Protein AF-A0A965D9V9-F1 (afdb_monomer)

Foldseek 3Di:
DDPVVVVVVVVVVVVVVVVVVVVVVVLCVVCVVVVQPPCVVVVLVVQLVVQLVVQLVVVCVPPNNVVSNVPSNVVSVVVSVVVVVVCCVPPVVVQVPDDPVVSVVVD

Radius of gyration: 21.04 Å; Cα contacts (8 Å, |Δi|>4): 51; chains: 1; bounding box: 63×33×46 Å

Mean predicted aligned error: 10.14 Å

Structure (mmCIF, N/CA/C/O backbone):
data_AF-A0A965D9V9-F1
#
_entry.id   AF-A0A965D9V9-F1
#
loop_
_atom_site.group_PDB
_atom_site.id
_atom_site.type_symbol
_atom_site.label_atom_id
_atom_site.label_alt_id
_atom_site.label_comp_id
_atom_site.label_asym_id
_atom_site.label_entity_id
_atom_site.label_seq_id
_atom_site.pdbx_PDB_ins_code
_atom_site.Cartn_x
_atom_site.Cartn_y
_atom_site.Cartn_z
_atom_site.occupancy
_atom_site.B_iso_or_equiv
_atom_site.auth_seq_id
_atom_site.auth_comp_id
_atom_site.auth_asym_id
_atom_site.auth_atom_id
_atom_site.pdbx_PDB_model_num
ATOM 1 N N . MET A 1 1 ? 40.716 6.865 3.157 1.00 61.72 1 MET A N 1
ATOM 2 C CA . MET A 1 1 ? 39.354 7.428 3.234 1.00 61.72 1 MET A CA 1
ATOM 3 C C . MET A 1 1 ? 39.508 8.932 3.229 1.00 61.72 1 MET A C 1
ATOM 5 O O . MET A 1 1 ? 40.050 9.505 4.163 1.00 61.72 1 MET A O 1
ATOM 9 N N . ASP A 1 2 ? 39.186 9.516 2.095 1.00 86.31 2 ASP A N 1
ATOM 10 C CA . ASP A 1 2 ? 39.308 10.917 1.723 1.00 86.31 2 ASP A CA 1
ATOM 11 C C . ASP A 1 2 ? 38.184 11.759 2.350 1.00 86.31 2 ASP A C 1
ATOM 13 O O . ASP A 1 2 ? 37.072 11.276 2.562 1.00 86.31 2 ASP A O 1
ATOM 17 N N . ALA A 1 3 ? 38.474 13.027 2.665 1.00 84.56 3 ALA A N 1
ATOM 18 C CA . ALA A 1 3 ? 37.524 13.958 3.293 1.00 84.56 3 ALA A CA 1
ATOM 19 C C . ALA A 1 3 ? 36.221 14.118 2.485 1.00 84.56 3 ALA A C 1
ATOM 21 O O . ALA A 1 3 ? 35.155 14.355 3.046 1.00 84.56 3 ALA A O 1
ATOM 22 N N . TRP A 1 4 ? 36.300 13.921 1.170 1.00 88.50 4 TRP A N 1
ATOM 23 C CA . TRP A 1 4 ? 35.157 13.899 0.267 1.00 88.50 4 TRP A CA 1
ATOM 24 C C . TRP A 1 4 ? 34.182 12.747 0.561 1.00 88.50 4 TRP A C 1
ATOM 26 O O . TRP A 1 4 ? 32.971 12.963 0.618 1.00 88.50 4 TRP A O 1
ATOM 36 N N . GLY A 1 5 ? 34.692 11.542 0.835 1.00 91.19 5 GLY A N 1
ATOM 37 C CA . GLY A 1 5 ? 33.869 10.377 1.171 1.00 91.19 5 GLY A CA 1
ATOM 38 C C . GLY A 1 5 ? 33.067 10.554 2.464 1.00 91.19 5 GLY A C 1
ATOM 39 O O . GLY A 1 5 ? 31.900 10.161 2.525 1.00 91.19 5 GLY A O 1
ATOM 40 N N . TRP A 1 6 ? 33.651 11.211 3.471 1.00 90.94 6 TRP A N 1
ATOM 41 C CA . TRP A 1 6 ? 32.957 11.538 4.723 1.00 90.94 6 TRP A CA 1
ATOM 42 C C . TRP A 1 6 ? 31.790 12.503 4.507 1.00 90.94 6 TRP A C 1
ATOM 44 O O . TRP A 1 6 ? 30.702 12.286 5.041 1.00 90.94 6 TRP A O 1
ATOM 54 N N . THR A 1 7 ? 31.978 13.527 3.673 1.00 92.44 7 THR A N 1
ATOM 55 C CA . THR A 1 7 ? 30.915 14.480 3.322 1.00 92.44 7 THR A CA 1
ATOM 56 C C . THR A 1 7 ? 29.749 13.786 2.621 1.00 92.44 7 THR A C 1
ATOM 58 O O . THR A 1 7 ? 28.593 14.017 2.970 1.00 92.44 7 THR A O 1
ATOM 61 N N . VAL A 1 8 ? 30.028 12.882 1.676 1.00 94.88 8 VAL A N 1
ATOM 62 C CA . VAL A 1 8 ? 28.983 12.124 0.968 1.00 94.88 8 VAL A CA 1
ATOM 63 C C . VAL A 1 8 ? 28.216 11.195 1.916 1.00 94.88 8 VAL A C 1
ATOM 65 O O . VAL A 1 8 ? 26.991 11.113 1.831 1.00 94.88 8 VAL A O 1
ATOM 68 N N . GLN A 1 9 ? 28.893 10.525 2.854 1.00 94.12 9 GLN A N 1
ATOM 69 C CA . GLN A 1 9 ? 28.221 9.683 3.852 1.00 94.12 9 GLN A CA 1
ATOM 70 C C . GLN A 1 9 ? 27.331 10.488 4.801 1.00 94.12 9 GLN A C 1
ATOM 72 O O . GLN A 1 9 ? 26.218 10.051 5.092 1.00 94.12 9 GLN A O 1
ATOM 77 N N . LEU A 1 10 ? 27.776 11.671 5.236 1.00 95.38 10 LEU A N 1
ATOM 78 C CA . LEU A 1 10 ? 26.957 12.575 6.047 1.00 95.38 10 LEU A CA 1
ATOM 79 C C . LEU A 1 10 ? 25.702 13.025 5.294 1.00 95.38 10 LEU A C 1
ATOM 81 O O . LEU A 1 10 ? 24.608 12.979 5.851 1.00 95.38 10 LEU A O 1
ATOM 85 N N . LEU A 1 11 ? 25.840 13.400 4.019 1.00 96.19 11 LEU A N 1
ATOM 86 C CA . LEU A 1 11 ? 24.707 13.804 3.183 1.00 96.19 11 LEU A CA 1
ATOM 87 C C . LEU A 1 11 ? 23.724 12.650 2.944 1.00 96.19 11 LEU A C 1
ATOM 89 O O . LEU A 1 11 ? 22.517 12.851 3.053 1.00 96.19 11 LEU A O 1
ATOM 93 N N . ASN A 1 12 ? 24.218 11.435 2.692 1.00 95.44 12 ASN A N 1
ATOM 94 C CA . ASN A 1 12 ? 23.369 10.247 2.557 1.00 95.44 12 ASN A CA 1
ATOM 95 C C . ASN A 1 12 ? 22.641 9.903 3.862 1.00 95.44 12 ASN A C 1
ATOM 97 O O . ASN A 1 12 ? 21.446 9.606 3.842 1.00 95.44 12 ASN A O 1
ATOM 101 N N . GLY A 1 13 ? 23.340 9.971 4.999 1.00 95.69 13 GLY A N 1
ATOM 102 C CA . GLY A 1 13 ? 22.743 9.758 6.315 1.00 95.69 13 GLY A CA 1
ATOM 103 C C . GLY A 1 13 ? 21.659 10.789 6.620 1.00 95.69 13 GLY A C 1
ATOM 104 O O . GLY A 1 13 ? 20.577 10.427 7.080 1.00 95.69 13 GLY A O 1
ATOM 105 N N . TRP A 1 14 ? 21.907 12.058 6.291 1.00 96.62 14 TRP A N 1
ATOM 106 C CA . TRP A 1 14 ? 20.931 13.127 6.468 1.00 96.62 14 TRP A CA 1
ATOM 107 C C . TRP 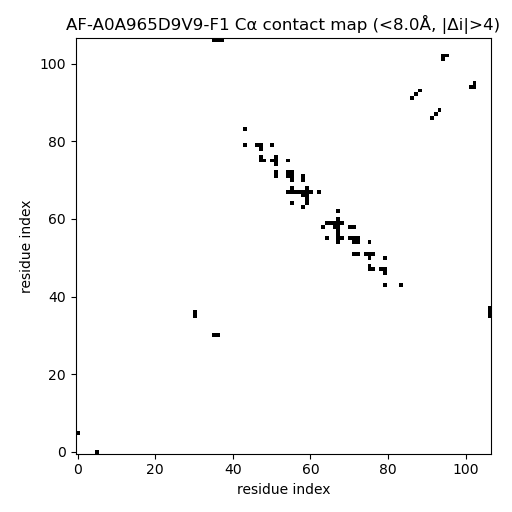A 1 14 ? 19.713 12.943 5.560 1.00 96.62 14 TRP A C 1
ATOM 109 O O . TRP A 1 14 ? 18.588 12.987 6.050 1.00 96.62 14 TRP A O 1
ATOM 119 N N . ALA A 1 15 ? 19.910 12.645 4.275 1.00 96.75 15 ALA A N 1
ATOM 120 C CA . ALA A 1 15 ? 18.811 12.375 3.351 1.00 96.75 15 ALA A CA 1
ATOM 121 C C . ALA A 1 15 ? 17.935 11.202 3.831 1.00 96.75 15 ALA A C 1
ATOM 123 O O . ALA A 1 15 ? 16.706 11.311 3.861 1.00 96.75 15 ALA A O 1
ATOM 124 N N . GLY A 1 16 ? 18.560 10.108 4.281 1.00 97.00 16 GLY A N 1
ATOM 125 C CA . GLY A 1 16 ? 17.856 8.965 4.862 1.00 97.00 16 GLY A CA 1
ATOM 126 C C . GLY A 1 16 ? 17.080 9.334 6.130 1.00 97.00 16 GLY A C 1
ATOM 127 O O . GLY A 1 16 ? 15.896 9.014 6.246 1.00 97.00 16 GLY A O 1
ATOM 128 N N . ALA A 1 17 ? 17.711 10.069 7.051 1.00 96.31 17 ALA A N 1
ATOM 129 C CA . ALA A 1 17 ? 17.075 10.536 8.280 1.00 96.31 17 ALA A CA 1
ATOM 130 C C . ALA A 1 17 ? 15.891 11.473 8.001 1.00 96.31 17 ALA A C 1
ATOM 132 O O . ALA A 1 17 ? 14.842 11.323 8.620 1.00 96.31 17 ALA A O 1
ATOM 133 N N . SER A 1 18 ? 16.014 12.391 7.038 1.00 96.56 18 SER A N 1
ATOM 134 C CA . SER A 1 18 ? 14.926 13.277 6.612 1.00 96.56 18 SER A CA 1
ATOM 135 C C . SER A 1 18 ? 13.752 12.501 6.022 1.00 96.56 18 SER A C 1
ATOM 137 O O . SER A 1 18 ? 12.608 12.801 6.352 1.00 96.56 18 SER A O 1
ATOM 139 N N . SER A 1 19 ? 14.007 11.474 5.205 1.00 96.38 19 SER A N 1
ATOM 140 C CA . SER A 1 19 ? 12.940 10.619 4.675 1.00 96.38 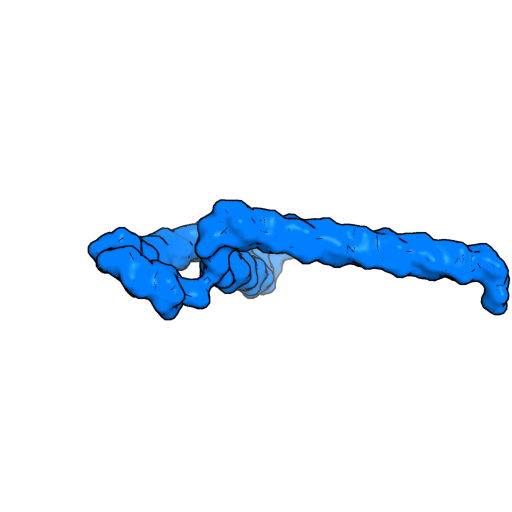19 SER A CA 1
ATOM 141 C C . SER A 1 19 ? 12.195 9.890 5.795 1.00 96.38 19 SER A C 1
ATOM 143 O O . SER A 1 19 ? 10.965 9.902 5.826 1.00 96.38 19 SER A O 1
ATOM 145 N N . LEU A 1 20 ? 12.923 9.278 6.734 1.00 94.75 20 LEU A N 1
ATOM 146 C CA . LEU A 1 20 ? 12.319 8.583 7.876 1.00 94.75 20 LEU A CA 1
ATOM 147 C C . LEU A 1 20 ? 11.567 9.552 8.798 1.00 94.75 20 LEU A C 1
ATOM 149 O O . LEU A 1 20 ? 10.474 9.231 9.260 1.00 94.75 20 LEU A O 1
ATOM 153 N N . PHE A 1 21 ? 12.110 10.753 9.013 1.00 95.25 21 PHE A N 1
ATOM 154 C CA . PHE A 1 21 ? 11.460 11.816 9.774 1.00 95.25 21 PHE A CA 1
ATOM 155 C C . PHE A 1 21 ? 10.139 12.246 9.132 1.00 95.25 21 PHE A C 1
ATOM 157 O O . PHE A 1 21 ? 9.136 12.338 9.831 1.00 95.25 21 PHE A O 1
ATOM 164 N N . LEU A 1 22 ? 10.106 12.460 7.813 1.00 95.31 22 LEU A N 1
ATOM 165 C CA . LEU A 1 22 ? 8.879 12.825 7.099 1.00 95.31 22 LEU A CA 1
ATOM 166 C C . LEU A 1 22 ? 7.814 11.728 7.199 1.00 95.31 22 LEU A C 1
ATOM 168 O O . LEU A 1 22 ? 6.647 12.035 7.440 1.00 95.31 22 LEU A O 1
ATOM 172 N N . VAL A 1 23 ? 8.208 10.457 7.073 1.00 91.69 23 VAL A N 1
ATOM 173 C CA . VAL A 1 23 ? 7.294 9.317 7.249 1.00 91.69 23 VAL A CA 1
ATOM 174 C C . VAL A 1 23 ? 6.732 9.286 8.676 1.00 91.69 23 VAL A C 1
ATOM 176 O O . VAL A 1 23 ? 5.517 9.194 8.856 1.00 91.69 23 VAL A O 1
ATOM 179 N N . ALA A 1 24 ? 7.586 9.420 9.695 1.00 90.44 24 ALA A N 1
ATOM 180 C CA . ALA A 1 24 ? 7.175 9.418 11.099 1.00 90.44 24 ALA A CA 1
ATOM 181 C C . ALA A 1 24 ? 6.289 10.624 11.461 1.00 90.44 24 ALA A C 1
ATOM 183 O O . ALA A 1 24 ? 5.280 10.466 12.152 1.00 90.44 24 ALA A O 1
ATOM 184 N N . ALA A 1 25 ? 6.631 11.819 10.974 1.00 92.19 25 ALA A N 1
ATOM 185 C CA . ALA A 1 25 ? 5.851 13.036 11.172 1.00 92.19 25 ALA A CA 1
ATOM 186 C C . ALA A 1 25 ? 4.481 12.937 10.490 1.00 92.19 25 ALA A C 1
ATOM 188 O O . ALA A 1 25 ? 3.473 13.276 11.104 1.00 92.19 25 ALA A O 1
ATOM 189 N N . GLY A 1 26 ? 4.422 12.410 9.262 1.00 86.88 26 GLY A N 1
ATOM 190 C CA . GLY A 1 26 ? 3.167 12.169 8.551 1.00 86.88 26 GLY A CA 1
ATOM 191 C C . GLY A 1 26 ? 2.258 11.192 9.296 1.00 86.88 26 GLY A C 1
ATOM 192 O O . GLY A 1 26 ? 1.087 11.488 9.517 1.00 86.88 26 GLY A O 1
ATOM 193 N N . LEU A 1 27 ? 2.806 10.068 9.765 1.00 84.62 27 LEU A N 1
ATOM 194 C CA . LEU A 1 27 ? 2.058 9.087 10.553 1.00 84.62 27 LEU A CA 1
ATOM 195 C C . LEU A 1 27 ? 1.558 9.679 11.886 1.00 84.62 27 LEU A C 1
ATOM 197 O O . LEU A 1 27 ? 0.409 9.464 12.269 1.00 84.62 27 LEU A O 1
ATOM 201 N N . SER A 1 28 ? 2.394 10.484 12.550 1.00 82.69 28 SER A N 1
ATOM 202 C CA . SER A 1 28 ? 2.034 11.184 13.791 1.00 82.69 28 SER A CA 1
ATOM 203 C C . SER A 1 28 ? 0.945 12.233 13.569 1.00 82.69 28 SER A C 1
ATOM 205 O O . SER A 1 28 ? 0.052 12.366 14.399 1.00 82.69 28 SER A O 1
ATOM 207 N N . LEU A 1 29 ? 0.980 12.959 12.447 1.00 84.38 29 LEU A N 1
ATOM 208 C CA . LEU A 1 29 ? -0.056 13.924 12.072 1.00 84.38 29 LEU A CA 1
ATOM 209 C C . LEU A 1 29 ? -1.382 13.233 11.754 1.00 84.38 29 LEU A C 1
ATOM 211 O O . LEU A 1 29 ? -2.421 13.683 12.228 1.00 84.38 29 LEU A O 1
ATOM 215 N N . ILE A 1 30 ? -1.352 12.130 11.000 1.00 75.56 30 ILE A N 1
ATOM 216 C CA . ILE A 1 30 ? -2.552 11.346 10.685 1.00 75.56 30 ILE A CA 1
ATOM 217 C C . ILE A 1 30 ? -3.217 10.887 11.985 1.00 75.56 30 ILE A C 1
ATOM 219 O O . ILE A 1 30 ? -4.381 11.208 12.202 1.00 75.56 30 ILE A O 1
ATOM 223 N N . PHE A 1 31 ? -2.482 10.225 12.885 1.00 69.38 31 PHE A N 1
ATOM 224 C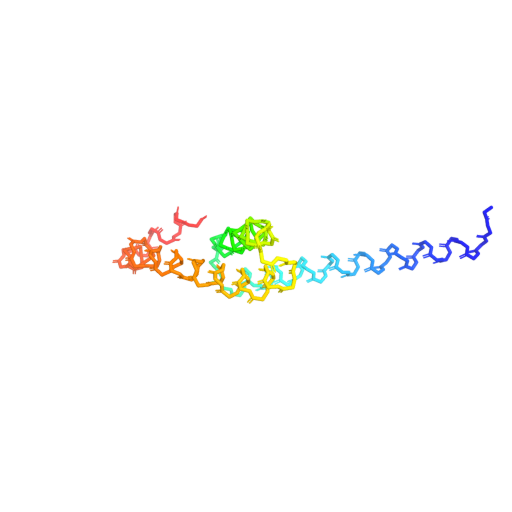 CA . PHE A 1 31 ? -3.044 9.749 14.154 1.00 69.38 31 PHE A CA 1
ATOM 225 C C . PHE A 1 31 ? -3.386 10.878 15.139 1.00 69.38 31 PHE A C 1
ATOM 227 O O . PHE A 1 31 ? -4.375 10.782 15.866 1.00 69.38 31 PHE A O 1
ATOM 234 N N . GLY A 1 32 ? -2.609 11.963 15.147 1.00 72.06 32 GLY A N 1
ATOM 235 C CA . GLY A 1 32 ? -2.830 13.119 16.016 1.00 72.06 32 GLY A CA 1
ATOM 236 C C . GLY A 1 32 ? -4.085 13.916 15.658 1.00 72.06 32 GLY A C 1
ATOM 237 O O . GLY A 1 32 ? -4.779 14.394 16.554 1.00 72.06 32 GLY A O 1
ATOM 238 N N . VAL A 1 33 ? -4.414 14.029 14.366 1.00 71.19 33 VAL A N 1
ATOM 239 C CA . VAL A 1 33 ? -5.605 14.756 13.895 1.00 71.19 33 VAL A CA 1
ATOM 240 C C . VAL A 1 33 ? -6.853 13.873 13.922 1.00 71.19 33 VAL A C 1
ATOM 242 O O . VAL A 1 33 ? -7.920 14.353 14.306 1.00 71.19 33 VAL A O 1
ATOM 245 N N . THR A 1 34 ? -6.753 12.589 13.558 1.00 61.31 34 THR A N 1
ATOM 246 C CA . THR A 1 34 ? -7.937 11.716 13.491 1.00 61.31 34 THR A CA 1
ATOM 247 C C . THR A 1 34 ? -8.377 11.171 14.847 1.00 61.31 34 THR A C 1
ATOM 249 O O . THR A 1 34 ? -9.504 10.693 14.935 1.00 61.31 34 THR A O 1
ATOM 252 N N . ARG A 1 35 ? -7.538 11.237 15.900 1.00 58.03 35 ARG A N 1
ATOM 253 C CA . ARG A 1 35 ? -7.780 10.674 17.254 1.00 58.03 35 ARG A CA 1
ATOM 254 C C . ARG A 1 35 ? -8.217 9.197 17.285 1.00 58.03 35 ARG A C 1
ATOM 256 O O . ARG A 1 35 ? -8.550 8.683 18.347 1.00 58.03 35 ARG A O 1
ATOM 263 N N . ILE A 1 36 ? -8.186 8.510 16.146 1.00 55.25 36 ILE A N 1
ATOM 264 C CA . ILE A 1 36 ? -8.583 7.116 15.966 1.00 55.25 36 ILE A CA 1
ATOM 265 C C . ILE A 1 36 ? -7.369 6.411 15.368 1.00 55.25 36 ILE A C 1
ATOM 267 O O . ILE A 1 36 ? -7.054 6.570 14.185 1.00 55.25 36 ILE A O 1
ATOM 271 N N . VAL A 1 37 ? -6.669 5.633 16.193 1.00 52.78 37 VAL A N 1
ATOM 272 C CA . VAL A 1 37 ? -5.528 4.822 15.756 1.00 52.78 37 VAL A CA 1
ATOM 273 C C . VAL A 1 37 ? -6.072 3.534 15.141 1.00 52.78 37 VAL A C 1
ATOM 275 O O . VAL A 1 37 ? -6.043 2.473 15.749 1.00 52.78 37 VAL A O 1
ATOM 278 N N . ASN A 1 38 ? -6.638 3.614 13.935 1.00 62.34 38 ASN A N 1
ATOM 279 C CA . ASN A 1 38 ? -7.081 2.409 13.242 1.00 62.34 38 ASN A CA 1
ATOM 280 C C . ASN A 1 38 ? -5.940 1.826 12.395 1.00 62.34 38 ASN A C 1
ATOM 282 O O . ASN A 1 38 ? -5.719 2.237 11.253 1.00 62.34 38 ASN A O 1
ATOM 286 N N . PHE A 1 39 ? -5.236 0.826 12.933 1.00 60.47 39 PHE A N 1
ATOM 287 C CA . PHE A 1 39 ? -4.227 0.057 12.192 1.00 60.47 39 PHE A CA 1
ATOM 288 C C . PHE A 1 39 ? -4.814 -0.810 11.068 1.00 60.47 39 PHE A C 1
ATOM 290 O O . PHE A 1 39 ? -4.049 -1.346 10.261 1.00 60.47 39 PHE A O 1
ATOM 297 N N . ALA A 1 40 ? -6.146 -0.912 10.947 1.00 67.00 40 ALA A N 1
ATOM 298 C CA . ALA A 1 40 ? -6.771 -1.636 9.846 1.00 67.00 40 ALA A CA 1
ATOM 299 C C . ALA A 1 40 ? -6.352 -1.074 8.481 1.00 67.00 40 ALA A C 1
ATOM 301 O O . ALA A 1 40 ? -6.174 -1.829 7.532 1.00 67.00 40 ALA A O 1
ATOM 302 N N . HIS A 1 41 ? -6.097 0.235 8.372 1.00 71.44 41 HIS A N 1
ATOM 303 C CA . HIS A 1 41 ? -5.598 0.802 7.119 1.00 71.44 41 HIS A CA 1
ATOM 304 C C . HIS A 1 41 ? -4.256 0.168 6.701 1.00 71.44 41 HIS A C 1
ATOM 306 O O . HIS A 1 41 ? -4.073 -0.175 5.529 1.00 71.44 41 HIS A O 1
ATOM 312 N N . GLY A 1 42 ? -3.331 -0.025 7.646 1.00 75.75 42 GLY A N 1
ATOM 313 C CA . GLY A 1 42 ? -2.038 -0.656 7.379 1.00 75.75 42 GLY A CA 1
ATOM 314 C C . GLY A 1 42 ? -2.172 -2.130 6.989 1.00 75.75 42 GLY A C 1
ATOM 315 O O . GLY A 1 42 ? -1.502 -2.583 6.061 1.00 75.75 42 GLY A O 1
ATOM 316 N N . SER A 1 43 ? -3.078 -2.871 7.635 1.00 82.69 43 SER A N 1
ATOM 317 C CA . SER A 1 43 ? -3.308 -4.283 7.311 1.00 82.69 43 SER A CA 1
ATOM 318 C C . SER A 1 43 ? -3.978 -4.475 5.947 1.00 82.69 43 SER A C 1
ATOM 320 O O . SER A 1 43 ? -3.565 -5.364 5.204 1.00 82.69 43 SER A O 1
ATOM 322 N N . PHE A 1 44 ? -4.927 -3.616 5.554 1.00 86.25 44 PHE A N 1
ATOM 323 C CA . PHE A 1 44 ? -5.508 -3.635 4.204 1.00 86.25 44 PHE A CA 1
ATOM 324 C C . PHE A 1 44 ? -4.495 -3.259 3.123 1.00 86.25 44 PHE A C 1
ATOM 326 O O . PHE A 1 44 ? -4.497 -3.860 2.050 1.00 86.25 44 PHE A O 1
ATOM 333 N N . PHE A 1 45 ? -3.605 -2.302 3.401 1.00 85.50 45 PHE A N 1
ATOM 334 C CA . PHE A 1 45 ? -2.525 -1.946 2.480 1.00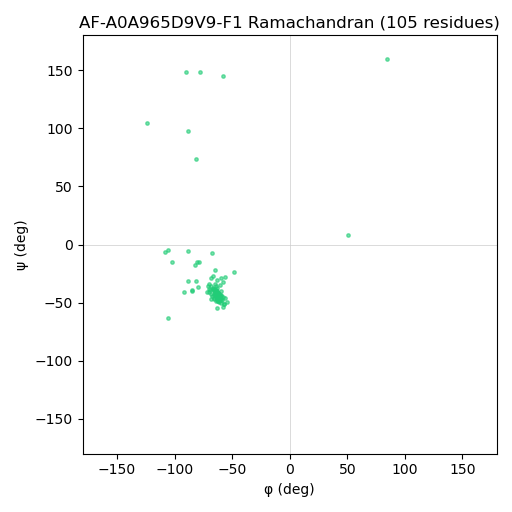 85.50 45 PHE A CA 1
ATOM 335 C C . PHE A 1 45 ? -1.577 -3.127 2.240 1.00 85.50 45 PHE A C 1
ATOM 337 O O . PHE A 1 45 ? -1.304 -3.479 1.092 1.00 85.50 45 PHE A O 1
ATOM 344 N N . LEU A 1 46 ? -1.128 -3.784 3.315 1.00 90.75 46 LEU A N 1
ATOM 345 C CA . LEU A 1 46 ? -0.283 -4.975 3.215 1.00 90.75 46 LEU A CA 1
ATOM 346 C C . LEU A 1 46 ? -0.997 -6.123 2.494 1.00 90.75 46 LEU A C 1
ATOM 348 O O . LEU A 1 46 ? -0.399 -6.743 1.617 1.00 90.75 46 LEU A O 1
ATOM 352 N N . LEU A 1 47 ? -2.271 -6.373 2.810 1.00 92.69 47 LEU A N 1
ATOM 353 C CA . LEU A 1 47 ? -3.091 -7.367 2.115 1.00 92.69 47 LEU A CA 1
ATOM 354 C C . LEU A 1 47 ? -3.132 -7.091 0.606 1.00 92.69 47 LEU A C 1
ATOM 356 O O . LEU A 1 47 ? -2.904 -8.003 -0.185 1.00 92.69 47 LEU A O 1
ATOM 360 N N . GLY A 1 48 ? -3.356 -5.837 0.207 1.00 92.69 48 GLY A N 1
ATOM 361 C CA . GLY A 1 48 ? -3.374 -5.439 -1.198 1.00 92.69 48 GLY A CA 1
ATOM 362 C C . GLY A 1 48 ? -2.041 -5.662 -1.910 1.00 92.69 48 GLY A C 1
ATOM 363 O O . GLY A 1 48 ? -2.034 -6.181 -3.026 1.00 92.69 48 GLY A O 1
ATOM 364 N N . ILE A 1 49 ? -0.913 -5.348 -1.262 1.00 93.00 49 ILE A N 1
ATOM 365 C CA . ILE A 1 49 ? 0.424 -5.607 -1.822 1.00 93.00 49 ILE A CA 1
ATOM 366 C C . ILE A 1 49 ? 0.672 -7.105 -1.993 1.00 93.00 49 ILE A C 1
ATOM 368 O O . ILE A 1 49 ? 1.106 -7.527 -3.064 1.00 93.00 49 ILE A O 1
ATOM 372 N N . TYR A 1 50 ? 0.392 -7.913 -0.967 1.00 94.38 50 TYR A N 1
ATOM 373 C CA . TYR A 1 50 ? 0.590 -9.360 -1.047 1.00 94.38 50 TYR A CA 1
ATOM 374 C C . TYR A 1 50 ? -0.298 -9.988 -2.122 1.00 94.38 50 TYR A C 1
ATOM 376 O O . TYR A 1 50 ? 0.187 -10.790 -2.916 1.00 94.38 50 TYR A O 1
ATOM 384 N N . LEU A 1 51 ? -1.565 -9.573 -2.210 1.00 94.69 51 LEU A N 1
ATOM 385 C CA . LEU A 1 51 ? -2.470 -10.012 -3.270 1.00 94.69 51 LEU A CA 1
ATOM 386 C C . LEU A 1 51 ? -1.944 -9.632 -4.653 1.00 94.69 51 LEU A C 1
ATOM 388 O O . LEU A 1 51 ? -1.923 -10.483 -5.538 1.00 94.69 51 LEU A O 1
ATOM 392 N N . ALA A 1 52 ? -1.489 -8.391 -4.843 1.00 93.31 52 ALA A N 1
ATOM 393 C CA . ALA A 1 52 ? -0.912 -7.954 -6.109 1.00 93.31 52 ALA A CA 1
ATOM 394 C C . ALA A 1 52 ? 0.315 -8.794 -6.478 1.00 93.31 52 ALA A C 1
ATOM 396 O O . ALA A 1 52 ? 0.384 -9.301 -7.592 1.00 93.31 52 ALA A O 1
ATOM 397 N N . TYR A 1 53 ? 1.239 -9.010 -5.541 1.00 92.88 53 TYR A N 1
ATOM 398 C CA . TYR A 1 53 ? 2.432 -9.824 -5.767 1.00 92.88 53 TYR A CA 1
ATOM 399 C C . TYR A 1 53 ? 2.081 -11.268 -6.160 1.00 92.88 53 TYR A C 1
ATOM 401 O O . TYR A 1 53 ? 2.537 -11.758 -7.194 1.00 92.88 53 TYR A O 1
ATOM 409 N N . SER A 1 54 ? 1.213 -11.929 -5.389 1.00 92.50 54 SER A N 1
ATOM 410 C CA . SER A 1 54 ? 0.791 -13.305 -5.663 1.00 92.50 54 SER A CA 1
ATOM 411 C C . SER A 1 54 ? 0.033 -13.436 -6.987 1.00 92.50 54 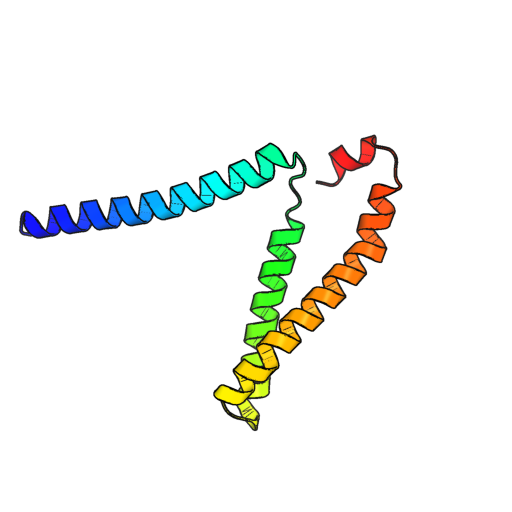SER A C 1
ATOM 413 O O . SER A 1 54 ? 0.250 -14.391 -7.732 1.00 92.50 54 SER A O 1
ATOM 415 N N . LEU A 1 55 ? -0.835 -12.474 -7.316 1.00 92.88 55 LEU A N 1
ATOM 416 C CA . LEU A 1 55 ? -1.574 -12.466 -8.579 1.00 92.88 55 LEU A CA 1
ATOM 417 C C . LEU A 1 55 ? -0.660 -12.198 -9.772 1.00 92.88 55 LEU A C 1
ATOM 419 O O . LEU A 1 55 ? -0.818 -12.847 -10.805 1.00 92.88 55 LEU A O 1
ATOM 423 N N . VAL A 1 56 ? 0.317 -11.295 -9.638 1.00 92.81 56 VAL A N 1
ATOM 424 C CA . VAL A 1 56 ? 1.329 -11.075 -10.676 1.00 92.81 56 VAL A CA 1
ATOM 425 C C . VAL A 1 56 ? 2.075 -12.376 -10.934 1.00 92.81 56 VAL A C 1
ATOM 427 O O . VAL A 1 56 ? 2.192 -12.762 -12.092 1.00 92.81 56 VAL A O 1
ATOM 430 N N . GLU A 1 57 ? 2.535 -13.087 -9.903 1.00 89.69 57 GLU A N 1
ATOM 431 C CA . GLU A 1 57 ? 3.260 -14.347 -10.096 1.00 89.69 57 GLU A CA 1
ATOM 432 C C . GLU A 1 57 ? 2.385 -15.415 -10.773 1.00 89.69 57 GLU A C 1
ATOM 434 O O . GLU A 1 57 ? 2.825 -16.080 -11.711 1.00 89.69 57 GLU A O 1
ATOM 439 N N . PHE A 1 58 ? 1.125 -15.547 -10.354 1.00 89.12 58 PHE A N 1
ATOM 440 C CA . PHE A 1 58 ? 0.212 -16.550 -10.896 1.00 89.12 58 PHE A CA 1
ATOM 441 C C . PHE A 1 58 ? -0.191 -16.270 -12.352 1.00 89.12 58 PHE A C 1
ATOM 443 O O . PHE A 1 58 ? -0.205 -17.187 -13.171 1.00 89.12 58 PHE A O 1
ATOM 450 N N . ILE A 1 59 ? -0.487 -15.011 -12.694 1.00 87.25 59 ILE A N 1
ATOM 451 C CA . ILE A 1 59 ? -0.958 -14.599 -14.030 1.00 87.25 59 ILE A CA 1
ATOM 452 C C . ILE A 1 59 ? 0.213 -14.439 -15.011 1.00 87.25 59 ILE A C 1
ATOM 454 O O . ILE A 1 59 ? 0.069 -14.728 -16.201 1.00 87.25 59 ILE A O 1
ATOM 458 N N . SER A 1 60 ? 1.395 -14.041 -14.529 1.00 87.06 60 SER A N 1
ATOM 459 C CA . SER A 1 60 ? 2.586 -13.913 -15.382 1.00 87.06 60 SER A CA 1
ATOM 460 C C . SER A 1 60 ? 3.077 -15.261 -15.913 1.00 87.06 60 SER A C 1
ATOM 462 O O . SER A 1 60 ? 3.676 -15.287 -16.986 1.00 87.06 60 SER A O 1
ATOM 464 N N . ARG A 1 61 ? 2.816 -16.373 -15.203 1.00 80.25 61 ARG A N 1
ATOM 465 C CA . ARG A 1 61 ? 3.192 -17.734 -15.633 1.00 80.25 61 ARG A CA 1
ATOM 466 C C . ARG A 1 61 ? 2.603 -18.109 -17.007 1.00 80.25 61 ARG A C 1
ATOM 468 O O . ARG A 1 61 ? 3.379 -18.535 -17.857 1.00 80.25 61 ARG A O 1
ATOM 475 N N . PRO A 1 62 ? 1.287 -17.960 -17.258 1.00 81.31 62 PRO A N 1
ATOM 476 C CA . PRO A 1 62 ? 0.692 -18.271 -18.562 1.00 81.31 62 PRO A CA 1
ATOM 477 C C . PRO A 1 62 ? 0.695 -17.118 -19.582 1.00 81.31 62 PRO A C 1
ATOM 479 O O . PRO A 1 62 ? 0.746 -17.392 -20.777 1.00 81.31 62 PRO A O 1
ATOM 482 N N . LEU A 1 63 ? 0.604 -15.849 -19.159 1.00 78.31 63 LEU A N 1
ATOM 483 C CA . LEU A 1 63 ? 0.342 -14.707 -20.064 1.00 78.31 63 LEU A CA 1
ATOM 484 C C . LEU A 1 63 ? 1.553 -13.786 -20.302 1.00 78.31 63 LEU A C 1
ATOM 486 O O . LEU A 1 63 ? 1.486 -12.871 -21.125 1.00 78.31 63 LEU A O 1
ATOM 490 N N . GLY A 1 64 ? 2.661 -14.011 -19.594 1.00 83.81 64 GLY A N 1
ATOM 491 C CA . GLY A 1 64 ? 3.836 -13.144 -19.626 1.00 83.81 64 GLY A CA 1
ATOM 492 C C . GLY A 1 64 ? 3.740 -11.950 -18.669 1.00 83.81 64 GLY A C 1
ATOM 493 O O . GLY A 1 64 ? 2.669 -11.543 -18.219 1.00 83.81 64 GLY A O 1
ATOM 494 N N . GLN A 1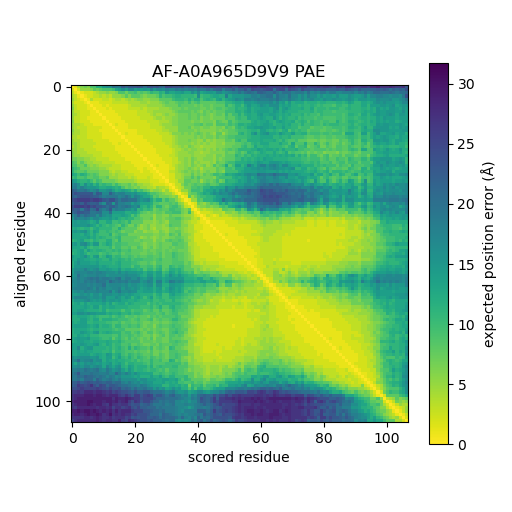 65 ? 4.901 -11.379 -18.346 1.00 84.12 65 GLN A N 1
ATOM 495 C CA . GLN A 1 65 ? 5.079 -10.430 -17.238 1.00 84.12 65 GLN A CA 1
ATOM 496 C C . GLN A 1 65 ? 4.293 -9.116 -17.411 1.00 84.12 65 GLN A C 1
ATOM 498 O O . GLN A 1 65 ? 3.761 -8.576 -16.443 1.00 84.12 65 GLN A O 1
ATOM 503 N N . ALA A 1 66 ? 4.173 -8.625 -18.650 1.00 84.75 66 ALA A N 1
ATOM 504 C CA . ALA A 1 66 ? 3.445 -7.392 -18.959 1.00 84.75 66 ALA A CA 1
ATOM 505 C C . ALA A 1 66 ? 1.937 -7.525 -18.686 1.00 84.75 66 ALA A C 1
ATOM 507 O O . ALA A 1 66 ? 1.341 -6.671 -18.029 1.00 84.75 66 ALA A O 1
ATOM 508 N N . TRP A 1 67 ? 1.333 -8.627 -19.138 1.00 84.56 67 TRP A N 1
ATOM 509 C CA . TRP A 1 67 ? -0.082 -8.924 -18.901 1.00 84.56 67 TRP A CA 1
ATOM 510 C C . TRP A 1 67 ? -0.352 -9.295 -17.447 1.00 84.56 67 TRP A C 1
ATOM 512 O O . TRP A 1 67 ? -1.374 -8.888 -16.895 1.00 84.56 67 TRP A O 1
ATOM 522 N N . GLY A 1 68 ? 0.589 -9.998 -16.809 1.00 87.50 68 GLY A N 1
ATOM 523 C CA . GLY A 1 68 ? 0.549 -10.290 -15.383 1.00 87.50 68 GLY A CA 1
ATOM 524 C C . GLY A 1 68 ? 0.408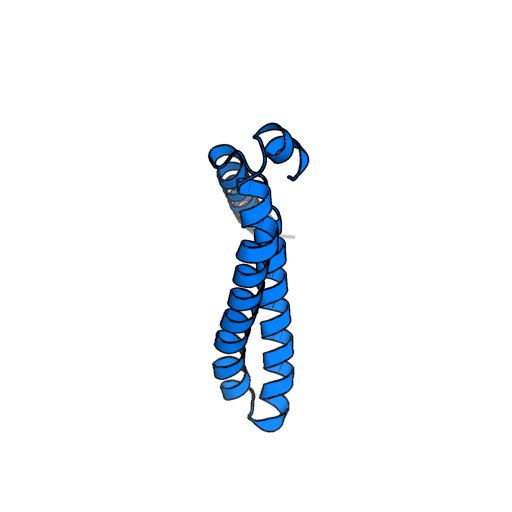 -9.026 -14.544 1.00 87.50 68 GLY A C 1
ATOM 525 O O . GLY A 1 68 ? -0.510 -8.943 -13.739 1.00 87.50 68 GLY A O 1
ATOM 526 N N . TYR A 1 69 ? 1.234 -8.006 -14.782 1.00 87.94 69 TYR A N 1
ATOM 527 C CA . TYR A 1 69 ? 1.132 -6.741 -14.050 1.00 87.94 69 TYR A CA 1
ATOM 528 C C . TYR A 1 69 ? -0.141 -5.955 -14.392 1.00 87.94 69 TYR A C 1
ATOM 530 O O . TYR A 1 69 ? -0.856 -5.513 -13.492 1.00 87.94 69 TYR A O 1
ATOM 538 N N . ALA A 1 70 ? -0.457 -5.820 -15.685 1.00 91.31 70 ALA A N 1
ATOM 539 C CA . ALA A 1 70 ? -1.604 -5.042 -16.151 1.00 91.31 70 ALA A CA 1
ATOM 540 C C . ALA A 1 70 ? -2.949 -5.567 -15.618 1.00 91.31 70 ALA A C 1
ATOM 542 O O . ALA A 1 70 ? -3.843 -4.772 -15.341 1.00 91.31 70 ALA A O 1
ATOM 543 N N . LEU A 1 71 ? -3.089 -6.887 -15.452 1.00 91.00 71 LEU A N 1
ATOM 544 C CA . LEU A 1 71 ? -4.309 -7.513 -14.937 1.00 91.00 71 LEU A CA 1
ATOM 545 C C . LEU A 1 71 ? -4.285 -7.691 -13.416 1.00 91.00 71 LEU A C 1
ATOM 547 O O . LEU A 1 71 ? -5.297 -7.444 -12.765 1.00 91.00 71 LEU A O 1
ATOM 551 N N . ALA A 1 72 ? -3.155 -8.092 -12.828 1.00 91.62 72 ALA A N 1
ATOM 552 C CA . ALA A 1 72 ? -3.087 -8.394 -11.399 1.00 91.62 72 ALA A CA 1
ATOM 553 C C . ALA A 1 72 ? -3.296 -7.164 -10.513 1.00 91.62 72 ALA A C 1
ATOM 555 O O . ALA A 1 72 ? -3.953 -7.276 -9.484 1.00 91.62 72 ALA A O 1
ATOM 556 N N . VAL A 1 73 ? -2.771 -5.995 -10.898 1.00 90.62 73 VAL A N 1
ATOM 557 C CA . VAL A 1 73 ? -2.887 -4.764 -10.099 1.00 90.62 73 VAL A CA 1
ATOM 558 C C . VAL A 1 73 ? -4.346 -4.313 -9.928 1.00 90.62 73 VAL A C 1
ATOM 560 O O . VAL A 1 73 ? -4.782 -4.173 -8.782 1.00 90.62 73 VAL A O 1
ATOM 563 N N . PRO A 1 74 ? -5.146 -4.120 -10.999 1.00 94.25 74 PRO A N 1
ATOM 564 C CA . PRO A 1 74 ? -6.552 -3.759 -10.837 1.00 94.25 74 PRO A CA 1
ATOM 565 C C . PRO A 1 74 ? -7.363 -4.867 -10.153 1.00 94.25 74 PRO A C 1
ATOM 567 O O . PRO A 1 74 ? -8.246 -4.560 -9.354 1.00 94.25 74 PRO A O 1
ATOM 570 N N . LEU A 1 75 ? -7.043 -6.145 -10.391 1.00 94.25 75 LEU A N 1
ATOM 571 C CA . LEU A 1 75 ? -7.718 -7.261 -9.723 1.00 94.25 75 LEU A CA 1
ATOM 572 C C . LEU A 1 75 ? -7.441 -7.273 -8.209 1.00 94.25 75 LEU A C 1
ATOM 574 O O . LEU A 1 75 ? -8.365 -7.431 -7.416 1.00 94.25 75 LEU A O 1
ATOM 578 N N . ALA A 1 76 ? -6.191 -7.052 -7.798 1.00 94.06 76 ALA A N 1
ATOM 579 C CA . ALA A 1 76 ? -5.793 -6.964 -6.395 1.00 94.06 76 ALA A CA 1
ATOM 580 C C . ALA A 1 76 ? -6.448 -5.773 -5.687 1.00 94.06 76 ALA A C 1
ATOM 582 O O . ALA A 1 76 ? -6.905 -5.911 -4.549 1.00 94.06 76 ALA A O 1
ATOM 583 N N . ALA A 1 77 ? -6.551 -4.626 -6.368 1.00 93.19 77 ALA A N 1
ATOM 584 C CA . ALA A 1 77 ? -7.276 -3.463 -5.864 1.00 93.19 77 ALA A CA 1
ATOM 585 C C . ALA A 1 77 ? -8.771 -3.771 -5.680 1.00 93.19 77 ALA A C 1
ATOM 587 O O . ALA A 1 77 ? -9.336 -3.453 -4.634 1.00 93.19 77 ALA A O 1
ATOM 588 N N . LEU A 1 78 ? -9.396 -4.450 -6.651 1.00 95.69 78 LEU A N 1
ATOM 589 C CA . LEU A 1 78 ? -10.801 -4.853 -6.578 1.00 95.69 78 LEU A CA 1
ATOM 590 C C . LEU A 1 78 ? -11.050 -5.820 -5.412 1.00 95.69 78 LEU A C 1
ATOM 592 O O . LEU A 1 78 ? -11.952 -5.594 -4.609 1.00 95.69 78 LEU A O 1
ATOM 596 N N . ILE A 1 79 ? -10.228 -6.866 -5.286 1.00 94.81 79 ILE A N 1
ATOM 597 C CA . ILE A 1 79 ? -10.342 -7.868 -4.216 1.00 94.81 79 ILE A CA 1
ATOM 598 C C . ILE A 1 79 ? -10.165 -7.199 -2.853 1.00 94.81 79 ILE A C 1
ATOM 600 O O . ILE A 1 79 ? -11.013 -7.361 -1.979 1.00 94.81 79 ILE A O 1
ATOM 604 N N . THR A 1 80 ? -9.117 -6.391 -2.680 1.00 93.06 80 THR A N 1
ATOM 605 C CA . THR A 1 80 ? -8.879 -5.655 -1.428 1.00 93.06 80 THR A CA 1
ATOM 606 C C . THR A 1 80 ? -10.036 -4.709 -1.104 1.00 93.06 80 THR A C 1
ATOM 608 O O . THR A 1 80 ? -10.463 -4.637 0.046 1.00 93.06 80 THR A O 1
ATOM 611 N N . GLY A 1 81 ? -10.597 -4.034 -2.113 1.00 91.31 81 GLY A N 1
ATOM 612 C CA . GLY A 1 81 ? -11.767 -3.171 -1.961 1.00 91.31 81 GLY A CA 1
ATOM 613 C C . GLY A 1 81 ? -13.012 -3.930 -1.497 1.00 91.31 81 GLY A C 1
ATOM 614 O O . GLY A 1 81 ? -13.707 -3.470 -0.593 1.00 91.31 81 GLY A O 1
ATOM 615 N N . VAL A 1 82 ? -13.264 -5.121 -2.049 1.00 94.50 82 VAL A N 1
ATOM 616 C CA . VAL A 1 82 ? -14.364 -5.995 -1.610 1.00 94.50 82 VAL A CA 1
ATOM 617 C C . VAL A 1 82 ? -14.152 -6.455 -0.169 1.00 94.50 82 VAL A C 1
ATOM 619 O O . VAL A 1 82 ? -15.082 -6.374 0.630 1.00 94.50 82 VAL A O 1
ATOM 622 N N . VAL A 1 83 ? -12.940 -6.882 0.198 1.00 92.38 83 VAL A N 1
ATOM 623 C CA . VAL A 1 83 ? -12.628 -7.277 1.583 1.00 92.38 83 VAL A CA 1
ATOM 624 C C . VAL A 1 83 ? -12.839 -6.095 2.538 1.00 92.38 83 VAL A C 1
ATOM 626 O O . VAL A 1 83 ? -13.473 -6.258 3.580 1.00 92.38 83 VAL A O 1
ATOM 629 N N . GLY A 1 84 ? -12.391 -4.894 2.161 1.00 88.56 84 GLY A N 1
ATOM 630 C CA . GLY A 1 84 ? -12.635 -3.668 2.922 1.00 88.56 84 GLY A CA 1
ATOM 631 C C . GLY A 1 84 ? -14.126 -3.365 3.090 1.00 88.56 84 GLY A C 1
ATOM 632 O O . GLY A 1 84 ? -14.571 -3.090 4.201 1.00 88.56 84 GLY A O 1
ATOM 633 N N . ALA A 1 85 ? -14.922 -3.495 2.026 1.00 88.12 85 ALA A N 1
ATOM 634 C CA . ALA A 1 85 ? -16.371 -3.299 2.078 1.00 88.12 85 ALA A CA 1
ATOM 635 C C . ALA A 1 85 ? -17.076 -4.330 2.978 1.00 88.12 85 ALA A C 1
ATOM 637 O O . ALA A 1 85 ? -17.989 -3.981 3.725 1.00 88.12 85 ALA A O 1
ATOM 638 N N . VAL A 1 86 ? -16.641 -5.592 2.946 1.00 91.06 86 VAL A N 1
ATOM 639 C CA . VAL A 1 86 ? -17.159 -6.649 3.827 1.00 91.06 86 VAL A CA 1
ATOM 640 C C . VAL A 1 86 ? -16.855 -6.328 5.291 1.00 91.06 86 VAL A C 1
ATOM 642 O O . VAL A 1 86 ? -17.749 -6.413 6.133 1.00 91.06 86 VAL A O 1
ATOM 645 N N . VAL A 1 87 ? -15.626 -5.907 5.600 1.00 86.94 87 VAL A N 1
ATOM 646 C CA . VAL A 1 87 ? -15.234 -5.508 6.961 1.00 86.94 87 VAL A CA 1
ATOM 647 C C . VAL A 1 87 ? -15.999 -4.266 7.421 1.00 86.94 87 VAL A C 1
ATOM 649 O O . VAL A 1 87 ? -16.476 -4.229 8.556 1.00 86.94 87 VAL A O 1
ATOM 652 N N . GLU A 1 88 ? -16.197 -3.292 6.534 1.00 84.62 88 GLU A N 1
ATOM 653 C CA . GLU A 1 88 ? -17.008 -2.106 6.805 1.00 84.62 88 GLU A CA 1
ATOM 654 C C . GLU A 1 88 ? -18.437 -2.494 7.202 1.00 84.62 88 GLU A C 1
ATOM 656 O O . GLU A 1 88 ? -18.946 -2.083 8.245 1.00 84.62 88 GLU A O 1
ATOM 661 N N . VAL A 1 89 ? -19.086 -3.336 6.394 1.00 85.44 89 VAL A N 1
ATOM 662 C CA . VAL A 1 89 ? -20.488 -3.710 6.601 1.00 85.44 89 VAL A CA 1
ATOM 663 C C . VAL A 1 89 ? -20.683 -4.610 7.824 1.00 85.44 89 VAL A C 1
ATOM 665 O O . VAL A 1 89 ? -21.651 -4.416 8.561 1.00 85.44 89 VAL A O 1
ATOM 668 N N . LEU A 1 90 ? -19.793 -5.580 8.051 1.00 85.44 90 LEU A N 1
ATOM 669 C CA . LEU A 1 90 ? -19.960 -6.581 9.110 1.00 85.44 90 LEU A CA 1
ATOM 670 C C . LEU A 1 90 ? -19.459 -6.112 10.479 1.00 85.44 90 LEU A C 1
ATOM 672 O O . LEU A 1 90 ? -20.103 -6.402 11.490 1.00 85.44 90 LEU A O 1
ATOM 676 N N . LEU A 1 91 ? -18.321 -5.413 10.521 1.00 80.56 91 LEU A N 1
ATOM 677 C CA . LEU A 1 91 ? -17.643 -5.051 11.766 1.00 80.56 91 LEU A CA 1
ATOM 678 C C . LEU A 1 91 ? -17.826 -3.568 12.084 1.00 80.56 91 LEU A C 1
ATOM 680 O O . LEU A 1 91 ? -18.470 -3.232 13.079 1.00 80.56 91 LEU A O 1
ATOM 684 N N . LEU A 1 92 ? -17.318 -2.680 11.227 1.00 75.38 92 LEU A N 1
ATOM 685 C CA . LEU A 1 92 ? -17.256 -1.242 11.519 1.00 75.38 92 LEU A CA 1
ATOM 686 C C . LEU A 1 92 ? -18.648 -0.631 11.690 1.00 75.38 92 LEU A C 1
ATOM 688 O O . LEU A 1 92 ? -18.911 -0.001 12.711 1.00 75.38 92 LEU A O 1
ATOM 692 N N . ARG A 1 93 ? -19.599 -0.901 10.787 1.00 76.38 93 ARG A N 1
ATOM 693 C CA . ARG A 1 93 ? -20.988 -0.414 10.922 1.00 76.38 93 ARG A CA 1
ATOM 694 C C . ARG A 1 93 ? -21.684 -0.888 12.194 1.00 76.38 93 ARG A C 1
ATOM 696 O O . ARG A 1 93 ? -22.585 -0.205 12.682 1.00 76.38 93 ARG A O 1
ATOM 703 N N . ARG A 1 94 ? -21.304 -2.052 12.725 1.00 70.81 94 ARG A N 1
ATOM 704 C CA . ARG A 1 94 ? -21.869 -2.599 13.964 1.00 70.81 94 ARG A CA 1
ATOM 705 C C . ARG A 1 94 ? -21.250 -1.938 15.196 1.00 70.81 94 ARG A C 1
ATOM 707 O O . ARG A 1 94 ? -21.975 -1.657 16.144 1.00 70.81 94 ARG A O 1
ATOM 714 N N . ILE A 1 95 ? -19.955 -1.630 15.139 1.00 67.44 95 ILE A N 1
ATOM 715 C CA . ILE A 1 95 ? -19.210 -0.920 16.187 1.00 67.44 95 ILE A CA 1
ATOM 716 C C . ILE A 1 95 ? -19.614 0.562 16.241 1.00 67.44 95 ILE A C 1
ATOM 718 O O . ILE A 1 95 ? -19.845 1.087 17.323 1.00 67.44 95 ILE A O 1
ATOM 722 N N . TYR A 1 96 ? -19.810 1.221 15.093 1.00 64.12 96 TYR A N 1
ATOM 723 C CA . TYR A 1 96 ? -20.276 2.615 15.026 1.00 64.12 96 TYR A CA 1
ATOM 724 C C . TYR A 1 96 ? -21.695 2.825 15.566 1.00 64.12 96 TYR A C 1
ATOM 726 O O . TYR A 1 96 ? -22.051 3.939 15.933 1.00 64.12 96 TYR A O 1
ATOM 734 N N . ARG A 1 97 ? -22.518 1.771 15.606 1.00 62.12 97 ARG A N 1
ATOM 735 C CA . ARG A 1 97 ? -23.867 1.810 16.192 1.00 62.12 97 ARG A CA 1
ATOM 736 C C . ARG A 1 97 ? -23.887 1.491 17.692 1.00 62.12 97 ARG A C 1
ATOM 738 O O . ARG A 1 97 ? -24.956 1.569 18.294 1.00 62.12 97 ARG A O 1
ATOM 745 N N . ALA A 1 98 ? -22.756 1.106 18.283 1.00 58.59 98 ALA A N 1
ATOM 746 C CA . ALA A 1 98 ? -22.640 0.810 19.707 1.00 58.59 98 ALA A CA 1
ATOM 747 C C . ALA A 1 98 ? -22.262 2.078 20.506 1.00 58.59 98 ALA A C 1
ATOM 749 O O . ALA A 1 98 ? -21.575 2.946 19.966 1.00 58.59 98 ALA A O 1
ATOM 750 N N . PRO A 1 99 ? -22.704 2.208 21.774 1.00 55.09 99 PRO A N 1
ATOM 751 C CA . PRO A 1 99 ? -22.456 3.401 22.578 1.00 55.09 99 PRO A CA 1
ATOM 752 C C . PRO A 1 99 ? -20.959 3.704 22.737 1.00 55.09 99 PRO A C 1
ATOM 754 O O . PRO A 1 99 ? -20.133 2.799 22.868 1.00 55.09 99 PRO A O 1
ATOM 757 N N . GLU A 1 100 ? -20.655 5.001 22.772 1.00 55.19 100 GLU A N 1
ATOM 758 C CA . GLU A 1 100 ? -19.347 5.674 22.648 1.00 55.19 100 GLU A CA 1
ATOM 759 C C . GLU A 1 100 ? -18.228 5.091 23.536 1.00 55.19 100 GLU A C 1
ATOM 761 O O . GLU A 1 100 ? -17.047 5.168 23.201 1.00 55.19 100 GLU A O 1
ATOM 766 N N .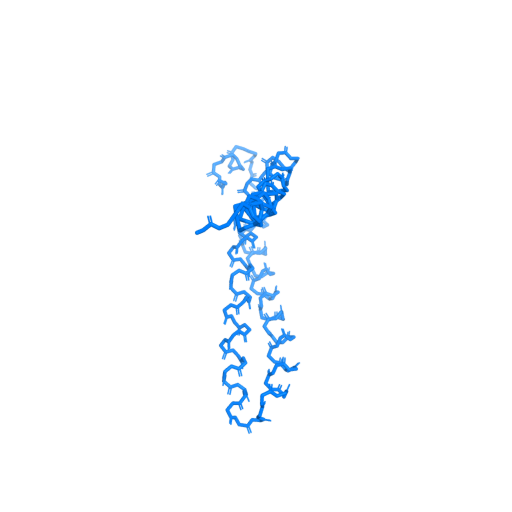 LEU A 1 101 ? -18.590 4.411 24.629 1.00 53.59 101 LEU A N 1
ATOM 767 C CA . LEU A 1 101 ? -17.662 3.734 25.538 1.00 53.59 101 LEU A CA 1
ATOM 768 C C . LEU A 1 101 ? -16.869 2.589 24.872 1.00 53.59 101 LEU A C 1
ATOM 770 O O . LEU A 1 101 ? -15.732 2.333 25.258 1.00 53.59 101 LEU A O 1
ATOM 774 N N . PHE A 1 102 ? -17.437 1.911 23.865 1.00 51.28 102 PHE A N 1
ATOM 775 C CA . PHE A 1 102 ? -16.750 0.830 23.141 1.00 51.28 102 PHE A CA 1
ATOM 776 C C . PHE A 1 102 ? -15.809 1.331 22.038 1.00 51.28 102 PHE A C 1
ATOM 778 O O . PHE A 1 102 ? -14.921 0.587 21.628 1.00 51.28 102 PHE A O 1
ATOM 785 N N . GLN A 1 103 ? -15.944 2.584 21.587 1.00 50.38 103 GLN A N 1
ATOM 786 C CA . GLN A 1 103 ? -15.005 3.176 20.624 1.00 50.38 103 GLN A CA 1
ATOM 787 C C . GLN A 1 103 ? -13.619 3.410 21.234 1.00 50.38 103 GLN A C 1
ATOM 789 O O . GLN A 1 103 ? -12.631 3.317 20.517 1.00 50.38 103 GLN A O 1
ATOM 794 N N . LEU A 1 104 ? -13.540 3.639 22.550 1.00 51.50 104 LEU A N 1
ATOM 795 C CA . LEU A 1 104 ? -12.273 3.770 23.281 1.00 51.50 104 LEU A CA 1
ATOM 796 C C . LEU A 1 104 ? -11.602 2.424 23.601 1.00 51.50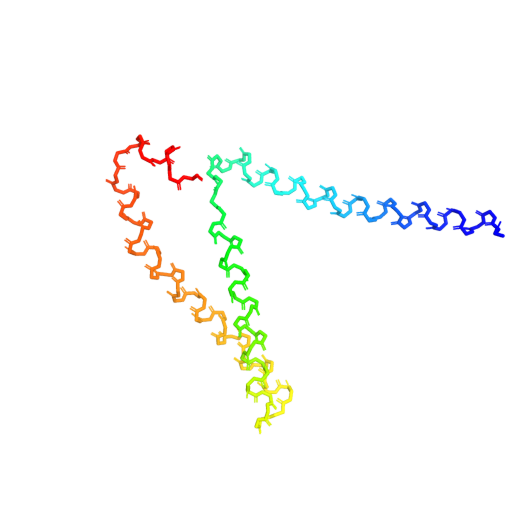 104 LEU A C 1
ATOM 798 O O . LEU A 1 104 ? -10.433 2.411 23.968 1.00 51.50 104 LEU A O 1
ATOM 802 N N . LEU A 1 105 ? -12.327 1.304 23.487 1.00 50.41 105 LEU A N 1
ATOM 803 C CA . LEU A 1 105 ? -11.827 -0.037 23.824 1.00 50.41 105 LEU A CA 1
ATOM 804 C C . LEU A 1 105 ? -11.432 -0.871 22.589 1.00 50.41 105 LEU A C 1
ATOM 806 O O . LEU A 1 105 ? -10.820 -1.924 22.741 1.00 50.41 105 LEU A O 1
ATOM 810 N N . ALA A 1 106 ? -11.852 -0.452 21.388 1.00 48.41 106 ALA A N 1
ATOM 811 C CA . ALA A 1 106 ? -11.762 -1.233 20.149 1.00 48.41 106 ALA A CA 1
ATOM 812 C C . ALA A 1 106 ? -10.662 -0.771 19.169 1.00 48.41 106 ALA A C 1
ATOM 814 O O . ALA A 1 106 ? -10.469 -1.420 18.139 1.00 48.41 106 ALA A O 1
ATOM 815 N N . THR A 1 107 ? -9.964 0.326 19.474 1.00 47.03 107 THR A N 1
ATOM 816 C CA . THR A 1 107 ? -8.674 0.695 18.861 1.00 47.03 107 THR A CA 1
ATOM 817 C C . THR A 1 107 ? -7.540 0.281 19.778 1.00 47.03 107 THR A C 1
ATOM 819 O O . THR A 1 107 ? -6.564 -0.311 19.274 1.00 47.03 107 THR A O 1
#

Solvent-accessible surface area (backbone atoms only — not comparable to full-atom values): 5860 Å² total; per-residue (Å²): 138,57,76,67,57,55,52,52,51,52,52,52,51,47,54,53,49,51,53,52,48,53,53,52,51,51,53,50,49,53,41,66,72,62,73,56,65,63,64,62,62,59,53,51,51,52,50,28,52,53,42,24,53,55,36,23,58,62,41,19,72,84,63,36,65,70,53,6,48,70,49,18,48,60,49,18,51,50,53,41,49,50,53,50,51,50,45,40,64,67,47,49,55,52,54,74,71,45,68,74,74,54,65,78,72,74,98

Sequence (107 aa):
MDAWGWTVQLLNGWAGASSLFLVAAGLSLIFGVTRIVNFAHGSFFLLGIYLAYSLVEFISRPLGQAWGYALAVPLAALITGVVGAVVEVLLLRRIYRAPELFQLLAT

Secondary structure (DSSP, 8-state):
--HHHHHHHHHHHHHHHHHHHHHHHHHHHHHHHH----THHHHHHHHHHHHHHHHHHHHHHHH-HHHHHHHHHHHHHHHHHHHHHHHIIIIIHHHTTS-GGGTTT--

pLDDT: mean 82.35, std 14.29, range [47.03, 97.0]